Protein AF-A0A4V1MS62-F1 (afdb_monomer_lite)

Organism: NCBI:txid1750518

Structure (mmCIF, N/CA/C/O backbone):
data_AF-A0A4V1MS62-F1
#
_entry.id   AF-A0A4V1MS62-F1
#
loop_
_atom_site.group_PDB
_atom_site.id
_atom_site.type_symbol
_atom_site.label_atom_id
_atom_site.label_alt_id
_atom_site.label_comp_id
_atom_site.label_asym_id
_atom_site.label_entity_id
_atom_site.label_seq_id
_atom_site.pdbx_PDB_ins_code
_atom_site.Cartn_x
_atom_site.Cartn_y
_atom_site.Cartn_z
_atom_site.occupancy
_atom_site.B_iso_or_equiv
_atom_site.auth_seq_id
_atom_site.auth_comp_id
_atom_site.auth_asym_id
_atom_site.auth_atom_id
_atom_site.pdbx_PDB_model_num
ATOM 1 N N . MET A 1 1 ? -5.881 -14.736 -0.385 1.00 74.62 1 MET A N 1
ATOM 2 C CA . MET A 1 1 ? -5.763 -13.864 0.800 1.00 74.62 1 MET A CA 1
ATOM 3 C C . MET A 1 1 ? -7.126 -13.817 1.459 1.00 74.62 1 MET A C 1
ATOM 5 O O . MET A 1 1 ? -8.091 -13.730 0.715 1.00 74.62 1 MET A O 1
ATOM 9 N N . ASP A 1 2 ? -7.221 -13.973 2.777 1.00 87.19 2 ASP A N 1
ATOM 10 C CA . ASP A 1 2 ? -8.524 -14.046 3.453 1.00 87.19 2 ASP A CA 1
ATOM 11 C C . ASP A 1 2 ? -9.140 -12.651 3.635 1.00 87.19 2 ASP A C 1
ATOM 13 O O . ASP A 1 2 ? -8.439 -11.724 4.046 1.00 87.19 2 ASP A O 1
ATOM 17 N N . ASP A 1 3 ? -10.438 -12.507 3.363 1.00 85.25 3 ASP A N 1
ATOM 18 C CA . ASP A 1 3 ? -11.178 -11.237 3.405 1.00 85.25 3 ASP A CA 1
ATOM 19 C C . ASP A 1 3 ? -11.187 -10.573 4.791 1.00 85.25 3 ASP A C 1
ATOM 21 O O . ASP A 1 3 ? -11.313 -9.348 4.907 1.00 85.25 3 ASP A O 1
ATOM 25 N N . SER A 1 4 ? -11.023 -11.367 5.853 1.00 88.50 4 SER A N 1
ATOM 26 C CA . SER A 1 4 ? -10.989 -10.881 7.229 1.00 88.50 4 SER A CA 1
ATOM 27 C C . SER A 1 4 ? -9.625 -10.372 7.678 1.00 88.50 4 SER A C 1
ATOM 29 O O . SER A 1 4 ? -9.541 -9.791 8.763 1.00 88.50 4 SER A O 1
ATOM 31 N N . THR A 1 5 ? -8.582 -10.557 6.866 1.00 89.94 5 THR A N 1
ATOM 32 C CA . THR A 1 5 ? -7.209 -10.171 7.210 1.00 89.94 5 THR A CA 1
ATOM 33 C C . THR A 1 5 ? -7.122 -8.655 7.431 1.00 89.94 5 THR A C 1
ATOM 35 O O . THR A 1 5 ? -7.479 -7.900 6.520 1.00 89.94 5 THR A O 1
ATOM 38 N N . PRO A 1 6 ? -6.658 -8.183 8.602 1.00 92.81 6 PRO A N 1
ATOM 39 C CA . PRO A 1 6 ? -6.416 -6.765 8.829 1.00 92.81 6 PRO A CA 1
ATOM 40 C C . PRO A 1 6 ? -5.151 -6.309 8.092 1.00 92.81 6 PRO A C 1
ATOM 42 O O . PRO A 1 6 ? -4.134 -7.004 8.073 1.00 92.81 6 PRO A O 1
ATOM 45 N N . ILE A 1 7 ? -5.223 -5.131 7.480 1.00 93.44 7 ILE A N 1
ATOM 46 C CA . ILE A 1 7 ? -4.140 -4.487 6.739 1.00 93.44 7 ILE A CA 1
ATOM 47 C C . ILE A 1 7 ? -3.963 -3.085 7.303 1.00 93.44 7 ILE A C 1
ATOM 49 O O . ILE A 1 7 ? -4.850 -2.238 7.196 1.00 93.44 7 ILE A O 1
ATOM 53 N N . SER A 1 8 ? -2.808 -2.848 7.912 1.00 94.88 8 SER A N 1
ATOM 54 C CA . SER A 1 8 ? -2.472 -1.561 8.514 1.00 94.88 8 SER A CA 1
ATOM 55 C C . SER A 1 8 ? -2.051 -0.524 7.474 1.00 94.88 8 SER A C 1
ATOM 57 O O . SER A 1 8 ? -1.510 -0.850 6.413 1.00 94.88 8 SER A O 1
ATOM 59 N N . ILE A 1 9 ? -2.220 0.751 7.826 1.00 93.38 9 ILE A N 1
ATOM 60 C CA . ILE A 1 9 ? -1.719 1.886 7.046 1.00 93.38 9 ILE A CA 1
ATOM 61 C C . ILE A 1 9 ? -0.220 1.743 6.744 1.00 93.38 9 ILE A C 1
ATOM 63 O O . ILE A 1 9 ? 0.198 1.955 5.612 1.00 93.38 9 ILE A O 1
ATOM 67 N N . THR A 1 10 ? 0.565 1.256 7.709 1.00 93.44 10 THR A N 1
ATOM 68 C CA . THR A 1 10 ? 2.009 1.036 7.551 1.00 93.44 10 THR A CA 1
ATOM 69 C C . THR A 1 10 ? 2.334 -0.063 6.546 1.00 93.44 10 THR A C 1
ATOM 71 O O . THR A 1 10 ? 3.279 0.073 5.772 1.00 93.44 10 THR A O 1
ATOM 74 N N . GLN A 1 11 ? 1.552 -1.142 6.500 1.00 93.69 11 GLN A N 1
ATOM 75 C CA . GLN A 1 11 ? 1.733 -2.173 5.476 1.00 93.69 11 GLN A CA 1
ATOM 76 C C . GLN A 1 11 ? 1.417 -1.638 4.075 1.00 93.69 11 GLN A C 1
ATOM 78 O O . GLN A 1 11 ? 2.137 -1.952 3.129 1.00 93.69 11 GLN A O 1
ATOM 83 N N . LEU A 1 12 ? 0.393 -0.789 3.935 1.00 93.75 12 LEU A N 1
ATOM 84 C CA . LEU A 1 12 ? 0.108 -0.119 2.663 1.00 93.75 12 LEU A CA 1
ATOM 85 C C . LEU A 1 12 ? 1.238 0.833 2.261 1.00 93.75 12 LEU A C 1
ATOM 87 O O . LEU A 1 12 ? 1.659 0.803 1.108 1.00 93.75 12 LEU A O 1
ATOM 91 N N . GLU A 1 13 ? 1.779 1.620 3.194 1.00 93.50 13 GLU A N 1
ATOM 92 C CA . GLU A 1 13 ? 2.934 2.496 2.945 1.00 93.50 13 GLU A CA 1
ATOM 93 C C . GLU A 1 13 ? 4.146 1.698 2.450 1.00 93.50 13 GLU A C 1
ATOM 95 O O . GLU A 1 13 ? 4.768 2.057 1.448 1.00 93.50 13 GLU A O 1
ATOM 100 N N . GLN A 1 14 ? 4.468 0.585 3.115 1.00 93.19 14 GLN A N 1
ATOM 101 C CA . GLN A 1 14 ? 5.573 -0.287 2.718 1.00 93.19 14 GLN A CA 1
ATOM 102 C C . GLN A 1 14 ? 5.350 -0.915 1.339 1.00 93.19 14 GLN A C 1
ATOM 104 O O . GLN A 1 14 ? 6.269 -0.912 0.517 1.00 93.19 14 GLN A O 1
ATOM 109 N N . ALA A 1 15 ? 4.140 -1.402 1.057 1.00 92.00 15 ALA A N 1
ATOM 110 C CA . ALA A 1 15 ? 3.795 -1.980 -0.237 1.00 92.00 15 ALA A CA 1
ATOM 111 C C . ALA A 1 15 ? 3.871 -0.939 -1.367 1.00 92.00 15 ALA A C 1
ATOM 113 O O . ALA A 1 15 ? 4.473 -1.193 -2.411 1.00 92.00 15 ALA A O 1
ATOM 114 N N . ILE A 1 16 ? 3.338 0.267 -1.153 1.00 91.00 16 ILE A N 1
ATOM 115 C CA . ILE A 1 16 ? 3.439 1.378 -2.111 1.00 91.00 16 ILE A CA 1
ATOM 116 C C . ILE A 1 16 ? 4.909 1.729 -2.367 1.00 91.00 16 ILE A C 1
ATOM 118 O O . ILE A 1 16 ? 5.315 1.870 -3.523 1.00 91.00 16 ILE A O 1
ATOM 122 N N . ASN A 1 17 ? 5.725 1.831 -1.315 1.00 90.56 17 ASN A N 1
ATOM 123 C CA . ASN A 1 17 ? 7.151 2.138 -1.438 1.00 90.56 17 ASN A CA 1
ATOM 124 C C . ASN A 1 17 ? 7.921 1.056 -2.204 1.00 90.56 17 ASN A C 1
ATOM 126 O O . ASN A 1 17 ? 8.778 1.384 -3.024 1.00 90.56 17 ASN A O 1
ATOM 130 N N . TYR A 1 18 ? 7.585 -0.216 -1.993 1.00 90.00 18 TYR A N 1
ATOM 131 C CA . TYR A 1 18 ? 8.152 -1.334 -2.740 1.00 90.00 18 TYR A CA 1
ATOM 132 C C . TYR A 1 18 ? 7.856 -1.243 -4.245 1.00 90.00 18 TYR A C 1
ATOM 134 O O . TYR A 1 18 ? 8.754 -1.359 -5.078 1.00 90.00 18 TYR A O 1
ATOM 142 N N . TRP A 1 19 ? 6.605 -0.982 -4.622 1.00 88.06 19 TRP A N 1
ATOM 143 C CA . TRP A 1 19 ? 6.237 -0.859 -6.034 1.00 88.06 19 TRP A CA 1
ATOM 144 C C . TRP A 1 19 ? 6.856 0.383 -6.688 1.00 88.06 19 TRP A C 1
ATOM 146 O O . TRP A 1 19 ? 7.285 0.326 -7.843 1.00 88.06 19 TRP A O 1
ATOM 156 N N . ARG A 1 20 ? 6.980 1.485 -5.936 1.00 85.00 20 ARG A N 1
ATOM 157 C CA . ARG A 1 20 ? 7.682 2.701 -6.378 1.00 85.00 20 ARG A CA 1
ATOM 158 C C . ARG A 1 20 ? 9.176 2.480 -6.612 1.00 85.00 20 ARG A C 1
ATOM 160 O O . ARG A 1 20 ? 9.718 3.067 -7.540 1.00 85.00 20 ARG A O 1
ATOM 167 N N . SER A 1 21 ? 9.845 1.665 -5.795 1.00 83.56 21 SER A N 1
ATOM 168 C CA . SER A 1 21 ? 11.273 1.374 -5.983 1.00 83.56 21 SER A CA 1
ATOM 169 C C . SER A 1 21 ? 11.527 0.418 -7.152 1.00 83.56 21 SER A C 1
ATOM 171 O O . SER A 1 21 ? 12.564 0.517 -7.804 1.00 83.56 21 SER A O 1
ATOM 173 N N . ARG A 1 22 ? 10.575 -0.479 -7.446 1.00 76.12 22 ARG A N 1
ATOM 174 C CA . ARG A 1 22 ? 10.676 -1.469 -8.529 1.00 76.12 22 ARG A CA 1
ATOM 175 C C . ARG A 1 22 ? 10.361 -0.912 -9.917 1.00 76.12 22 ARG A C 1
ATOM 177 O O . ARG A 1 22 ? 10.940 -1.379 -10.893 1.00 76.12 22 ARG A O 1
ATOM 184 N N . SER A 1 23 ? 9.464 0.066 -10.010 1.00 62.97 23 SER A N 1
ATOM 185 C CA . SER A 1 23 ? 9.200 0.815 -11.244 1.00 62.97 23 SER A CA 1
ATOM 186 C C . SER A 1 23 ? 9.661 2.262 -11.081 1.00 62.97 23 SER A C 1
ATOM 188 O O . SER A 1 23 ? 8.822 3.145 -10.886 1.00 62.97 23 SER A O 1
ATOM 190 N N . PRO A 1 24 ? 10.977 2.539 -11.141 1.00 59.75 24 PRO A N 1
ATOM 191 C CA . PRO A 1 24 ? 11.446 3.911 -11.244 1.00 59.75 24 PRO A CA 1
ATOM 192 C C . PRO A 1 24 ? 10.907 4.481 -12.561 1.00 59.75 24 PRO A C 1
ATOM 194 O O . PRO A 1 24 ? 11.284 4.018 -13.637 1.00 59.75 24 PRO A O 1
ATOM 197 N N . SER A 1 25 ? 9.973 5.435 -12.478 1.00 53.44 25 SER A N 1
ATOM 198 C CA . SER A 1 25 ? 9.347 6.082 -13.636 1.00 53.44 25 SER A CA 1
ATOM 199 C C . SER A 1 25 ? 10.428 6.532 -14.622 1.00 53.44 25 SER A C 1
ATOM 201 O O . SER A 1 25 ? 11.169 7.475 -14.359 1.00 53.44 25 SER A O 1
ATOM 203 N N . THR A 1 26 ? 10.573 5.819 -15.737 1.00 50.75 26 THR A N 1
ATOM 204 C CA . THR A 1 26 ? 11.574 6.131 -16.759 1.00 50.75 26 THR A CA 1
ATOM 205 C C . THR A 1 26 ? 10.909 7.057 -17.781 1.00 50.75 26 THR A C 1
ATOM 207 O O . THR A 1 26 ? 10.384 6.597 -18.788 1.00 50.75 26 THR A O 1
ATOM 210 N N . GLY A 1 27 ? 10.830 8.357 -17.476 1.00 54.69 27 GLY A N 1
ATOM 211 C CA . GLY A 1 27 ? 10.249 9.378 -18.364 1.00 54.69 27 GLY A CA 1
ATOM 212 C C . GLY A 1 27 ? 9.646 10.589 -17.637 1.00 54.69 27 GLY A C 1
ATOM 213 O O . GLY A 1 27 ? 9.505 10.575 -16.417 1.00 54.69 27 GLY A O 1
ATOM 214 N N . GLU A 1 28 ? 9.275 11.631 -18.397 1.00 50.84 28 GLU A N 1
ATOM 215 C CA . GLU A 1 28 ? 8.680 12.894 -17.897 1.00 50.84 28 GLU A CA 1
ATOM 216 C C . GLU A 1 28 ? 7.288 12.731 -17.254 1.00 50.84 28 GLU A C 1
ATOM 218 O O . GLU A 1 28 ? 6.797 13.635 -16.581 1.00 50.84 28 GLU A O 1
ATOM 223 N N . GLU A 1 29 ? 6.659 11.563 -17.380 1.00 47.16 29 GLU A N 1
ATOM 224 C CA . GLU A 1 29 ? 5.431 11.237 -16.664 1.00 47.16 29 GLU A CA 1
ATOM 225 C C . GLU A 1 29 ? 5.762 10.375 -15.441 1.00 47.16 29 GLU A C 1
ATOM 227 O O . GLU A 1 29 ? 5.877 9.151 -15.526 1.00 47.16 29 GLU A O 1
ATOM 232 N N . ALA A 1 30 ? 5.870 11.017 -14.275 1.00 52.75 30 ALA A N 1
ATOM 233 C CA . ALA A 1 30 ? 5.934 10.375 -12.960 1.00 52.75 30 ALA A CA 1
ATOM 234 C C . ALA A 1 30 ? 4.594 9.694 -12.603 1.00 52.75 30 ALA A C 1
ATOM 236 O O . ALA A 1 30 ? 3.953 10.001 -11.596 1.00 52.75 30 ALA A O 1
ATOM 237 N N . ARG A 1 31 ? 4.121 8.786 -13.460 1.00 58.81 31 AR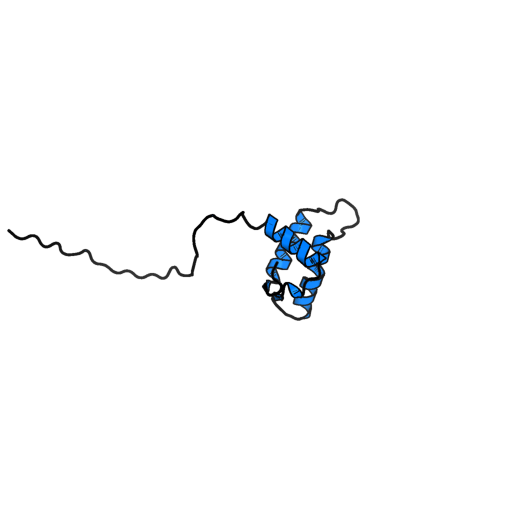G A N 1
ATOM 238 C CA . ARG A 1 31 ? 2.959 7.948 -13.192 1.00 58.81 31 ARG A CA 1
ATOM 239 C C . ARG A 1 31 ? 3.370 6.878 -12.197 1.00 58.81 31 ARG A C 1
ATOM 241 O O . ARG A 1 31 ? 4.324 6.130 -12.410 1.00 58.81 31 ARG A O 1
ATOM 248 N N . LEU A 1 32 ? 2.637 6.835 -11.092 1.00 63.94 32 LEU A N 1
ATOM 249 C CA . LEU A 1 32 ? 2.701 5.751 -10.128 1.00 63.94 32 LEU A CA 1
ATOM 250 C C . LEU A 1 32 ? 2.415 4.437 -10.878 1.00 63.94 32 LEU A C 1
ATOM 252 O O . LEU A 1 32 ? 1.450 4.380 -11.643 1.00 63.94 32 LEU A O 1
ATOM 256 N N . GLY A 1 33 ? 3.255 3.410 -10.695 1.00 75.62 33 GLY A N 1
ATOM 257 C CA . GLY A 1 33 ? 3.008 2.081 -11.271 1.00 75.62 33 GLY A CA 1
ATOM 258 C C . GLY A 1 33 ? 1.594 1.596 -10.932 1.00 75.62 33 GLY A C 1
ATOM 259 O O . GLY A 1 33 ? 1.043 1.981 -9.897 1.00 75.62 33 GLY A O 1
ATOM 260 N N . ARG A 1 34 ? 0.984 0.785 -11.803 1.00 83.62 34 ARG A N 1
ATOM 261 C CA . ARG A 1 34 ? -0.438 0.392 -11.708 1.00 83.62 34 ARG A CA 1
ATOM 262 C C . ARG A 1 34 ? -0.771 -0.227 -10.344 1.00 83.62 34 ARG A C 1
ATOM 264 O O . ARG A 1 34 ? -1.833 0.029 -9.788 1.00 83.62 34 ARG A O 1
ATOM 271 N N . GLU A 1 35 ? 0.175 -0.976 -9.794 1.00 88.25 35 GLU A N 1
ATOM 272 C CA . GLU A 1 35 ? 0.142 -1.643 -8.497 1.00 88.25 35 GLU A CA 1
ATOM 273 C C . GLU A 1 35 ? 0.198 -0.642 -7.338 1.00 88.25 35 GLU A C 1
ATOM 275 O O . GLU A 1 35 ? -0.642 -0.672 -6.441 1.00 88.25 35 GLU A O 1
ATOM 280 N N . ALA A 1 36 ? 1.139 0.305 -7.378 1.00 89.56 36 ALA A N 1
ATOM 281 C CA . ALA A 1 36 ? 1.232 1.361 -6.374 1.00 89.56 36 ALA A CA 1
ATOM 282 C C . ALA A 1 36 ? 0.000 2.285 -6.405 1.00 89.56 36 ALA A C 1
ATOM 284 O O . ALA A 1 36 ? -0.478 2.702 -5.352 1.00 89.56 36 ALA A O 1
ATOM 285 N N . ALA A 1 37 ? -0.551 2.567 -7.589 1.00 89.50 37 ALA A N 1
ATOM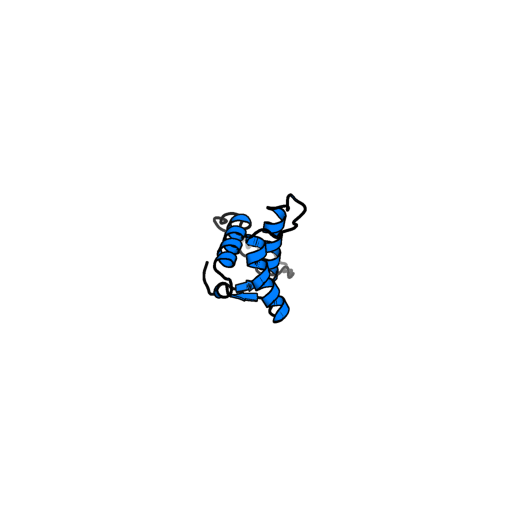 286 C CA . ALA A 1 37 ? -1.792 3.324 -7.738 1.00 89.50 37 ALA A CA 1
ATOM 287 C C . ALA A 1 37 ? -3.001 2.578 -7.157 1.00 89.50 37 ALA A C 1
ATOM 289 O O . ALA A 1 37 ? -3.817 3.189 -6.470 1.00 89.50 37 ALA A O 1
ATOM 290 N N . ALA A 1 38 ? -3.085 1.260 -7.357 1.00 92.25 38 ALA A N 1
ATOM 291 C CA . ALA A 1 38 ? -4.149 0.436 -6.786 1.00 92.25 38 ALA A CA 1
ATOM 292 C C . ALA A 1 38 ? -4.134 0.416 -5.245 1.00 92.25 38 ALA A C 1
ATOM 294 O O . ALA A 1 38 ? -5.189 0.325 -4.622 1.00 92.25 38 ALA A O 1
ATOM 295 N N . LEU A 1 39 ? -2.955 0.535 -4.626 1.00 93.38 39 LEU A N 1
ATOM 296 C CA . LEU A 1 39 ? -2.796 0.608 -3.167 1.00 93.38 39 LEU A CA 1
ATOM 297 C C . LEU A 1 39 ? -2.964 2.032 -2.608 1.00 93.38 39 LEU A C 1
ATOM 299 O O . LEU A 1 39 ? -3.308 2.199 -1.438 1.00 93.38 39 LEU A O 1
ATOM 303 N N . ALA A 1 40 ? -2.757 3.063 -3.430 1.00 92.31 40 ALA A N 1
ATOM 304 C CA . ALA A 1 40 ? -2.878 4.457 -3.010 1.00 92.31 40 ALA A CA 1
ATOM 305 C C . ALA A 1 40 ? -4.318 4.842 -2.634 1.00 92.31 40 ALA A C 1
ATOM 307 O O . ALA A 1 40 ? -4.519 5.599 -1.686 1.00 92.31 40 ALA A O 1
ATOM 308 N N . THR A 1 41 ? -5.319 4.300 -3.332 1.00 92.25 41 THR A N 1
ATOM 309 C CA . THR A 1 41 ? -6.741 4.559 -3.051 1.00 92.25 41 THR A CA 1
ATOM 310 C C . THR A 1 41 ? -7.165 4.112 -1.642 1.00 92.25 41 THR A C 1
ATOM 312 O O . THR A 1 41 ? -7.641 4.958 -0.880 1.00 92.25 41 THR A O 1
ATOM 315 N N . PRO A 1 42 ? -6.975 2.841 -1.228 1.00 93.12 42 PRO A N 1
ATOM 316 C CA . PRO A 1 42 ? -7.313 2.418 0.131 1.00 93.12 42 PRO A CA 1
ATOM 317 C C . PRO A 1 42 ? -6.445 3.102 1.200 1.00 93.12 42 PRO A C 1
ATOM 319 O O . PRO A 1 42 ? -6.933 3.385 2.290 1.00 93.12 42 PRO A O 1
ATOM 322 N N . TYR A 1 43 ? -5.191 3.445 0.891 1.00 94.12 43 TYR A N 1
ATOM 323 C CA . TYR A 1 43 ? -4.346 4.239 1.788 1.00 94.12 43 TYR A CA 1
ATOM 324 C C . TYR A 1 43 ? -4.916 5.647 2.032 1.00 94.12 43 TYR A C 1
ATOM 326 O O . TYR A 1 43 ? -5.044 6.082 3.178 1.00 94.12 43 TYR A O 1
ATOM 334 N N . ALA A 1 44 ? -5.326 6.345 0.969 1.00 93.31 44 ALA A N 1
ATOM 335 C CA . ALA A 1 44 ? -5.961 7.654 1.081 1.00 93.31 44 ALA A CA 1
ATOM 336 C C . ALA A 1 44 ? -7.272 7.584 1.878 1.00 93.31 44 ALA A C 1
ATOM 338 O O . ALA A 1 44 ? -7.556 8.482 2.671 1.00 93.31 44 ALA A O 1
ATOM 339 N N . LEU A 1 45 ? -8.039 6.499 1.723 1.00 93.12 45 LEU A N 1
ATOM 340 C CA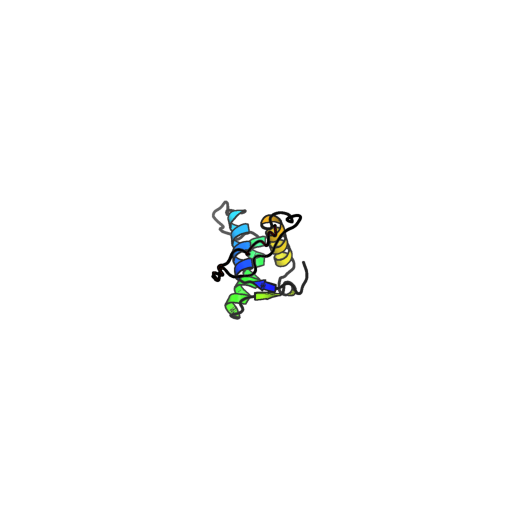 . LEU A 1 45 ? -9.250 6.260 2.506 1.00 93.12 45 LEU A CA 1
ATOM 341 C C . LEU A 1 45 ? -8.955 6.138 4.010 1.00 93.12 45 LEU A C 1
ATOM 343 O O . LEU A 1 45 ? -9.694 6.707 4.814 1.00 93.12 45 LEU A O 1
ATOM 347 N N . LEU A 1 46 ? -7.874 5.456 4.406 1.00 91.75 46 LEU A N 1
ATOM 348 C CA . LEU A 1 46 ? -7.466 5.368 5.816 1.00 91.75 46 LEU A CA 1
ATOM 349 C C . LEU A 1 46 ? -7.139 6.743 6.399 1.00 91.75 46 LEU A C 1
ATOM 351 O O . LEU A 1 46 ? -7.635 7.086 7.469 1.00 91.75 46 LEU A O 1
ATOM 355 N N . ILE A 1 47 ? -6.376 7.561 5.668 1.00 93.31 47 ILE A N 1
ATOM 356 C CA . ILE A 1 47 ? -6.057 8.931 6.094 1.00 93.31 47 ILE A CA 1
ATOM 357 C C . ILE A 1 47 ? -7.331 9.766 6.225 1.00 93.31 47 ILE A C 1
ATOM 359 O O . ILE A 1 47 ? -7.532 10.424 7.242 1.00 93.31 47 ILE A O 1
ATOM 363 N N . TYR A 1 48 ? -8.195 9.728 5.209 1.00 93.38 48 TYR A N 1
ATOM 364 C CA . TYR A 1 48 ? -9.424 10.519 5.176 1.00 93.38 48 TYR A CA 1
ATOM 365 C C . TYR A 1 48 ? -10.381 10.164 6.321 1.00 93.38 48 TYR A C 1
ATOM 367 O O . TYR A 1 48 ? -10.997 11.045 6.915 1.00 93.38 48 TYR A O 1
ATOM 375 N N . THR A 1 49 ? -10.487 8.878 6.653 1.00 93.25 49 THR A N 1
ATOM 376 C CA . THR A 1 49 ? -11.351 8.386 7.737 1.00 93.25 49 THR A CA 1
ATOM 377 C C . THR A 1 49 ? -10.701 8.461 9.121 1.00 93.25 49 THR A C 1
ATOM 379 O O . THR A 1 49 ? -11.388 8.278 10.123 1.00 93.25 49 THR A O 1
ATOM 382 N N . GLY A 1 50 ? -9.391 8.715 9.202 1.00 94.06 50 GLY A N 1
ATOM 383 C CA . GLY A 1 50 ? -8.624 8.630 10.447 1.00 94.06 50 GLY A CA 1
ATOM 384 C C . GLY A 1 50 ? -8.448 7.197 10.970 1.00 94.06 50 GLY A C 1
ATOM 385 O O . GLY A 1 50 ? -8.090 7.004 12.133 1.00 94.06 50 GLY A O 1
ATOM 386 N N . ALA A 1 51 ? -8.709 6.187 10.138 1.00 93.31 51 ALA A N 1
ATOM 387 C CA . ALA A 1 51 ? -8.519 4.787 10.482 1.00 93.31 51 ALA A CA 1
ATOM 388 C C . ALA A 1 51 ? -7.045 4.375 10.335 1.00 93.31 51 ALA A C 1
ATOM 390 O O . ALA A 1 51 ? -6.291 4.925 9.535 1.00 93.31 51 ALA A O 1
ATOM 391 N N . ARG A 1 52 ? -6.623 3.371 11.111 1.00 93.25 52 ARG A N 1
ATOM 392 C CA . ARG A 1 52 ? -5.239 2.857 11.087 1.00 93.25 52 ARG A CA 1
ATOM 393 C C . ARG A 1 52 ? -5.094 1.533 10.345 1.00 93.25 52 ARG A C 1
ATOM 395 O O . ARG A 1 52 ? -3.974 1.132 10.038 1.00 93.25 52 ARG A O 1
ATOM 402 N N . GLU A 1 53 ? -6.207 0.871 10.063 1.00 93.88 53 GLU A N 1
ATOM 403 C CA . GLU A 1 53 ? -6.265 -0.410 9.373 1.00 93.88 53 GLU A CA 1
ATOM 404 C C . GLU A 1 53 ? -7.592 -0.569 8.628 1.00 93.88 53 GLU A C 1
ATOM 406 O O . GLU A 1 53 ? -8.590 0.071 8.963 1.00 93.88 53 GLU A O 1
ATOM 411 N N . LEU A 1 54 ? -7.586 -1.431 7.615 1.00 94.00 54 LEU A N 1
ATOM 412 C CA . LEU A 1 54 ? -8.763 -1.880 6.877 1.00 94.00 54 LEU A CA 1
ATOM 413 C C . LEU A 1 54 ? -8.732 -3.393 6.706 1.00 94.00 54 LEU A C 1
ATOM 415 O O . LEU A 1 54 ? -7.709 -4.044 6.908 1.00 94.00 54 LEU A O 1
ATOM 419 N N . ARG A 1 55 ? -9.867 -3.965 6.319 1.00 93.38 55 ARG A N 1
ATOM 420 C CA . A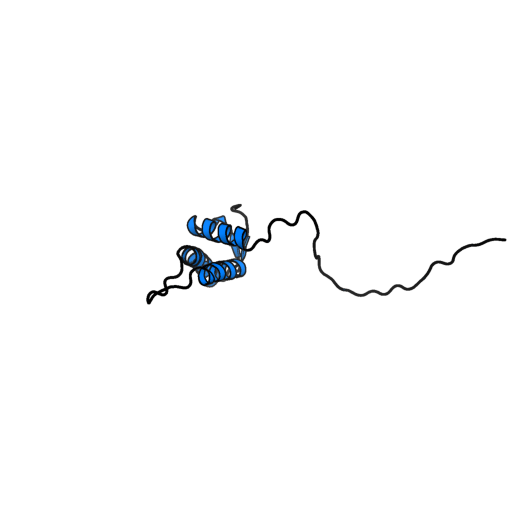RG A 1 55 ? -9.975 -5.396 6.022 1.00 93.38 55 ARG A CA 1
ATOM 421 C C . ARG A 1 55 ? -9.548 -5.649 4.582 1.00 93.38 55 ARG A C 1
ATOM 423 O O . ARG A 1 55 ? -9.811 -4.820 3.717 1.00 93.38 55 ARG A O 1
ATOM 430 N N . ALA A 1 56 ? -8.962 -6.809 4.301 1.00 90.38 56 ALA A N 1
ATOM 431 C CA . ALA A 1 56 ? -8.616 -7.213 2.936 1.00 90.38 56 ALA A CA 1
ATOM 432 C C . ALA A 1 56 ? -9.816 -7.157 1.971 1.00 90.38 56 ALA A C 1
ATOM 434 O O . ALA A 1 56 ? -9.646 -6.801 0.806 1.00 90.38 56 ALA A O 1
ATOM 435 N N . ALA A 1 57 ? -11.029 -7.400 2.479 1.00 91.31 57 ALA A N 1
ATOM 436 C CA . ALA A 1 57 ? -12.284 -7.217 1.749 1.00 91.31 57 ALA A CA 1
ATOM 437 C C . ALA A 1 57 ? -12.515 -5.786 1.220 1.00 91.31 57 ALA A C 1
ATOM 439 O O . ALA A 1 57 ? -13.256 -5.597 0.261 1.00 91.31 57 ALA A O 1
ATOM 440 N N . SER A 1 58 ? -11.920 -4.771 1.855 1.00 89.50 58 SER A N 1
ATOM 441 C CA . SER A 1 58 ? -12.045 -3.360 1.470 1.00 89.50 58 SER A CA 1
ATOM 442 C C . SER A 1 58 ? -11.091 -2.952 0.344 1.00 89.50 58 SER A C 1
ATOM 444 O O . SER A 1 58 ? -11.196 -1.833 -0.151 1.00 89.50 58 SER A O 1
ATOM 446 N N . LEU A 1 59 ? -10.151 -3.818 -0.051 1.00 90.88 59 LEU A N 1
ATOM 447 C CA . LEU A 1 59 ? -9.352 -3.606 -1.254 1.00 90.88 59 LEU A CA 1
ATOM 448 C C . LEU A 1 59 ? -10.100 -4.121 -2.476 1.00 90.88 59 LEU A C 1
ATOM 450 O O . LEU A 1 59 ? -10.629 -5.230 -2.456 1.00 90.88 59 LEU A O 1
ATOM 454 N N . ASP A 1 60 ? -10.031 -3.373 -3.571 1.00 91.75 60 ASP A N 1
ATOM 455 C CA . ASP A 1 60 ? -10.430 -3.863 -4.887 1.00 91.75 60 ASP A CA 1
ATOM 456 C C . ASP A 1 60 ? -9.488 -4.973 -5.377 1.00 91.75 60 ASP A C 1
ATOM 458 O O . ASP A 1 60 ? -8.373 -5.142 -4.878 1.00 91.75 60 ASP A O 1
ATOM 462 N N . GLU A 1 61 ? -9.907 -5.706 -6.410 1.00 90.50 61 GLU A N 1
ATOM 463 C CA . GLU A 1 61 ? -9.154 -6.843 -6.957 1.00 90.50 61 GLU A CA 1
ATOM 464 C C . GLU A 1 61 ? -7.700 -6.485 -7.308 1.00 90.50 61 GLU A C 1
ATOM 466 O O . GLU A 1 61 ? -6.773 -7.195 -6.922 1.00 90.50 61 GLU A O 1
ATOM 471 N N . ALA A 1 62 ? -7.478 -5.335 -7.952 1.00 90.06 62 ALA A N 1
ATOM 472 C CA . ALA A 1 62 ? -6.132 -4.863 -8.277 1.00 90.06 62 ALA A CA 1
ATOM 473 C C . ALA A 1 62 ? -5.286 -4.578 -7.022 1.00 90.06 62 ALA A C 1
ATOM 475 O O . ALA A 1 62 ? -4.091 -4.871 -6.999 1.00 90.06 62 ALA A O 1
ATOM 476 N N . GLY A 1 63 ? -5.904 -4.040 -5.966 1.00 92.38 63 GLY A N 1
ATOM 477 C CA . GLY A 1 63 ? -5.238 -3.783 -4.691 1.00 92.38 63 GLY A CA 1
ATOM 478 C C . GLY A 1 63 ? -4.877 -5.081 -3.971 1.00 92.38 63 GLY A C 1
ATOM 479 O O . GLY A 1 63 ? -3.754 -5.221 -3.491 1.00 92.38 63 GLY A O 1
ATOM 480 N N . ARG A 1 64 ? -5.786 -6.066 -3.962 1.00 92.75 64 ARG A N 1
ATOM 481 C CA . ARG A 1 64 ? -5.525 -7.398 -3.392 1.00 92.75 64 ARG A CA 1
ATOM 482 C C . ARG A 1 64 ? -4.370 -8.100 -4.099 1.00 92.75 64 ARG A C 1
ATOM 484 O O . ARG A 1 64 ? -3.494 -8.637 -3.427 1.00 92.75 64 ARG A O 1
ATOM 491 N N . GLN A 1 65 ? -4.338 -8.062 -5.431 1.00 92.19 65 GLN A N 1
ATOM 492 C CA . GLN A 1 65 ? -3.256 -8.657 -6.222 1.00 92.19 65 GLN A CA 1
ATOM 493 C C . GLN A 1 65 ? -1.913 -7.964 -5.964 1.00 92.19 65 GLN A C 1
ATOM 495 O O . GLN A 1 65 ? -0.924 -8.637 -5.676 1.00 92.19 65 GLN A O 1
ATOM 500 N N . ALA A 1 66 ? -1.879 -6.627 -5.994 1.00 91.94 66 ALA A N 1
ATOM 501 C CA . ALA A 1 66 ? -0.669 -5.850 -5.724 1.00 91.94 66 ALA A CA 1
ATOM 502 C C . ALA A 1 66 ? -0.129 -6.078 -4.302 1.00 91.94 66 ALA A C 1
ATOM 504 O O . ALA A 1 66 ? 1.082 -6.186 -4.100 1.00 91.94 66 ALA A O 1
ATOM 505 N N . TYR A 1 67 ? -1.020 -6.171 -3.313 1.00 92.81 67 TYR A N 1
ATOM 506 C CA . TYR A 1 67 ? -0.651 -6.428 -1.925 1.00 92.81 67 TYR A CA 1
ATOM 507 C C . TYR A 1 67 ? -0.157 -7.866 -1.716 1.00 92.81 67 TYR A C 1
ATOM 509 O O . TYR A 1 67 ? 0.863 -8.075 -1.065 1.00 92.81 67 TYR A O 1
ATOM 517 N N . ALA A 1 68 ? -0.821 -8.859 -2.316 1.00 92.25 68 ALA A N 1
ATOM 518 C CA . ALA A 1 68 ? -0.397 -10.256 -2.248 1.00 92.25 68 ALA A CA 1
ATOM 519 C C . ALA A 1 68 ? 0.970 -10.483 -2.913 1.00 92.25 68 ALA A C 1
ATOM 521 O O . ALA A 1 68 ? 1.814 -11.174 -2.350 1.00 92.25 68 ALA A O 1
ATOM 522 N N . ALA A 1 69 ? 1.217 -9.865 -4.071 1.00 90.81 69 ALA A N 1
ATOM 523 C CA . ALA A 1 69 ? 2.510 -9.940 -4.747 1.00 90.81 69 ALA A CA 1
ATOM 524 C C . ALA A 1 69 ? 3.630 -9.243 -3.952 1.00 90.81 69 ALA A C 1
ATOM 526 O O . ALA A 1 69 ? 4.762 -9.721 -3.932 1.00 90.81 69 ALA A O 1
ATOM 527 N N . TRP A 1 70 ? 3.322 -8.143 -3.255 1.00 91.12 70 TRP A N 1
ATOM 528 C CA . TRP A 1 7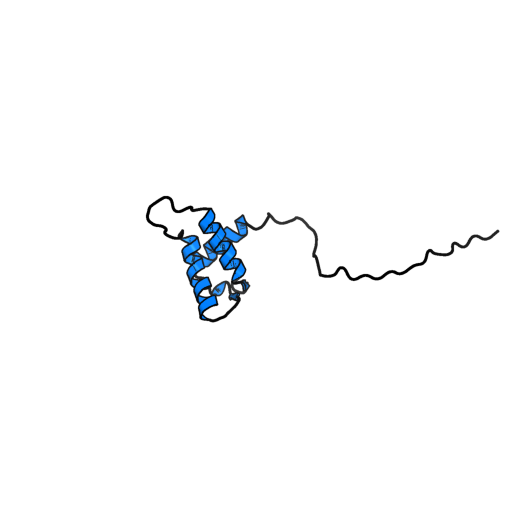0 ? 4.262 -7.536 -2.311 1.00 91.12 70 TRP A CA 1
ATOM 529 C C . TRP A 1 70 ? 4.567 -8.465 -1.130 1.00 91.12 70 TRP A C 1
ATOM 531 O O . TRP A 1 70 ? 5.734 -8.624 -0.779 1.00 91.12 70 TRP A O 1
ATOM 541 N N . LEU A 1 71 ? 3.550 -9.106 -0.545 1.00 91.19 71 LEU A N 1
ATOM 542 C CA . LEU A 1 71 ? 3.760 -10.068 0.537 1.00 91.19 71 LEU A CA 1
ATOM 543 C C . LEU A 1 71 ? 4.641 -11.232 0.100 1.00 91.19 71 LEU A C 1
ATOM 545 O O . LEU A 1 71 ? 5.583 -11.546 0.810 1.00 91.19 71 LEU A O 1
ATOM 549 N N . ASP A 1 72 ? 4.391 -11.829 -1.063 1.00 89.75 72 ASP A N 1
ATOM 550 C CA . ASP A 1 72 ? 5.233 -12.909 -1.594 1.00 89.75 72 ASP A CA 1
ATOM 551 C C . ASP A 1 72 ? 6.699 -12.468 -1.765 1.00 89.75 72 ASP A C 1
ATOM 553 O O . ASP A 1 72 ? 7.625 -13.222 -1.483 1.00 89.75 72 ASP A O 1
ATOM 557 N N . ALA A 1 73 ? 6.917 -11.206 -2.147 1.00 86.50 73 ALA A N 1
ATOM 558 C CA . ALA A 1 73 ? 8.252 -10.659 -2.352 1.00 86.50 73 ALA A CA 1
ATOM 559 C C . ALA A 1 73 ? 8.987 -10.231 -1.069 1.00 86.50 73 ALA A C 1
ATOM 561 O O . ALA A 1 73 ? 10.218 -10.188 -1.070 1.00 86.50 73 ALA A O 1
ATOM 562 N N . VAL A 1 74 ? 8.264 -9.840 -0.014 1.00 83.12 74 VAL A N 1
ATOM 563 C CA . VAL A 1 74 ? 8.843 -9.307 1.238 1.00 83.12 74 VAL A CA 1
ATOM 564 C C . VAL A 1 74 ? 8.791 -10.317 2.383 1.00 83.12 74 VAL A C 1
ATOM 566 O O . VAL A 1 74 ? 9.571 -10.213 3.330 1.00 83.12 74 VAL A O 1
ATOM 569 N N . GLN A 1 75 ? 7.939 -11.336 2.292 1.00 66.38 75 GLN A N 1
ATOM 570 C CA . GLN A 1 75 ? 7.991 -12.489 3.175 1.00 66.38 75 GLN A CA 1
ATOM 571 C C . GLN A 1 75 ? 9.278 -13.270 2.853 1.00 66.38 75 GLN A C 1
ATOM 573 O O . GLN A 1 75 ? 9.413 -13.790 1.744 1.00 66.38 75 GLN A O 1
ATOM 578 N N . PRO A 1 76 ? 10.241 -13.407 3.785 1.00 51.88 76 PRO A N 1
ATOM 579 C CA . PRO A 1 76 ? 11.237 -14.457 3.633 1.00 51.88 76 PRO A CA 1
ATOM 580 C C . PRO A 1 76 ? 10.456 -15.776 3.588 1.00 51.88 76 PRO A C 1
ATOM 582 O O . PRO A 1 76 ? 9.573 -15.975 4.428 1.00 51.88 76 PRO A O 1
ATOM 585 N N . GLY A 1 77 ? 10.719 -16.631 2.590 1.00 43.22 77 GLY A N 1
ATOM 586 C CA . GLY A 1 77 ? 10.050 -17.932 2.448 1.00 43.22 77 GLY A CA 1
ATOM 587 C C . GLY A 1 77 ? 9.936 -18.650 3.801 1.00 43.22 77 GLY A C 1
ATOM 588 O O . GLY A 1 77 ? 10.784 -18.424 4.668 1.00 43.22 77 GLY A O 1
ATOM 589 N N . PRO A 1 78 ? 8.879 -19.454 4.023 1.00 42.88 78 PRO A N 1
ATOM 590 C CA . PRO A 1 78 ? 8.479 -19.885 5.360 1.00 42.88 78 PRO A CA 1
ATOM 591 C C . PRO A 1 78 ? 9.692 -20.388 6.152 1.00 42.88 78 PRO A C 1
ATOM 593 O O . PRO A 1 78 ? 10.385 -21.284 5.659 1.00 42.88 78 PRO A O 1
ATOM 596 N N . PRO A 1 79 ? 9.976 -19.863 7.361 1.00 43.56 79 PRO A N 1
ATOM 597 C CA . PRO A 1 79 ? 10.912 -20.545 8.227 1.00 43.56 79 PRO A CA 1
ATOM 598 C C . PRO A 1 79 ? 10.256 -21.880 8.565 1.00 43.56 79 PRO A C 1
ATOM 600 O O . PRO A 1 79 ? 9.229 -21.941 9.246 1.00 43.56 79 PRO A O 1
ATOM 603 N N . ALA A 1 80 ? 10.821 -22.968 8.050 1.00 48.19 80 ALA A N 1
ATOM 604 C CA . ALA A 1 80 ? 10.610 -24.264 8.656 1.00 48.19 80 ALA A CA 1
ATOM 605 C C . ALA A 1 80 ? 11.072 -24.146 10.120 1.00 48.19 80 ALA A C 1
ATOM 607 O O . ALA A 1 80 ? 12.261 -24.216 10.405 1.00 48.19 80 ALA A O 1
ATOM 608 N N . ALA A 1 81 ? 10.100 -23.949 11.014 1.00 48.31 81 ALA A N 1
ATOM 609 C CA . ALA A 1 81 ? 10.208 -23.916 12.469 1.00 48.31 81 ALA A CA 1
ATOM 610 C C . ALA A 1 81 ? 10.887 -22.693 13.131 1.00 48.31 81 ALA A C 1
ATOM 612 O O . ALA A 1 81 ? 11.898 -22.172 12.677 1.00 48.31 81 ALA A O 1
ATOM 613 N N . ALA A 1 82 ? 10.337 -22.370 14.312 1.00 42.09 82 ALA A N 1
ATOM 614 C CA . ALA A 1 82 ? 10.883 -21.549 15.401 1.00 42.09 82 ALA A CA 1
ATOM 615 C C . ALA A 1 82 ? 10.896 -20.022 15.202 1.00 42.09 82 ALA A C 1
ATOM 617 O O . ALA A 1 82 ? 11.317 -19.511 14.179 1.00 42.09 82 ALA A O 1
ATOM 618 N N . THR A 1 83 ? 10.508 -19.174 16.150 1.00 48.06 83 THR A N 1
ATOM 619 C CA . THR A 1 83 ? 9.856 -19.261 17.469 1.00 48.06 83 THR A CA 1
ATOM 620 C C . THR A 1 83 ? 9.528 -17.802 17.818 1.00 48.06 83 THR A C 1
ATOM 622 O O . THR A 1 83 ? 10.309 -16.913 17.484 1.00 48.06 83 THR A O 1
ATOM 625 N N . ASN A 1 84 ? 8.395 -17.556 18.477 1.00 43.62 84 ASN A N 1
ATOM 626 C CA . ASN A 1 84 ? 8.001 -16.263 19.058 1.00 43.62 84 ASN A CA 1
ATOM 627 C C . ASN A 1 84 ? 9.172 -15.431 19.621 1.00 43.62 84 ASN A C 1
ATOM 629 O O . ASN A 1 84 ? 10.030 -15.997 20.299 1.00 43.62 84 ASN A O 1
ATOM 633 N N . PRO A 1 85 ? 9.073 -14.091 19.589 1.00 44.56 85 PRO A N 1
ATOM 634 C CA . PRO A 1 85 ? 9.569 -13.289 20.691 1.00 44.56 85 PRO A CA 1
ATOM 635 C C . PRO A 1 85 ? 8.389 -12.581 21.361 1.00 44.56 85 PRO A C 1
ATOM 637 O O . PRO A 1 85 ? 8.053 -11.439 21.055 1.00 44.56 85 PRO A O 1
ATOM 640 N N . THR A 1 86 ? 7.759 -13.271 22.312 1.00 38.22 86 THR A N 1
ATOM 641 C CA . THR A 1 86 ? 7.030 -12.589 23.381 1.00 38.22 86 THR A CA 1
ATOM 642 C C . THR A 1 86 ? 8.060 -11.856 24.240 1.00 38.22 86 THR A C 1
ATOM 644 O O . THR A 1 86 ? 8.864 -12.472 24.930 1.00 38.22 86 THR A O 1
ATOM 647 N N . THR A 1 87 ? 8.056 -10.534 24.125 1.00 45.28 87 THR A N 1
ATOM 648 C CA . THR A 1 87 ? 8.192 -9.536 25.195 1.00 45.28 87 THR A CA 1
ATOM 649 C C . THR A 1 87 ? 8.710 -10.030 26.560 1.00 45.28 87 THR A C 1
ATOM 651 O O . THR A 1 87 ? 7.938 -10.596 27.328 1.00 45.28 87 THR A O 1
ATOM 654 N N . ASN A 1 88 ? 9.984 -9.747 26.881 1.00 43.16 88 ASN A N 1
ATOM 655 C CA . ASN A 1 88 ? 10.474 -8.971 28.051 1.00 43.16 88 ASN A CA 1
ATOM 656 C C . ASN A 1 88 ? 11.912 -9.363 28.460 1.00 43.16 88 ASN A C 1
ATOM 658 O O . ASN A 1 88 ? 12.134 -10.510 28.844 1.00 43.16 88 ASN A O 1
ATOM 662 N N . PRO A 1 89 ? 12.866 -8.415 28.554 1.00 48.28 89 PRO A N 1
ATOM 663 C CA . PRO A 1 89 ? 14.040 -8.559 29.401 1.00 48.28 89 PRO A CA 1
ATOM 664 C C . PRO A 1 89 ? 13.749 -7.899 30.757 1.00 48.28 89 PRO A C 1
ATOM 666 O O . PRO A 1 89 ? 14.096 -6.745 30.990 1.00 48.28 89 PRO A O 1
ATOM 669 N N . ALA A 1 90 ? 13.072 -8.619 31.651 1.00 42.16 90 ALA A N 1
ATOM 670 C CA . ALA A 1 90 ? 12.935 -8.210 33.045 1.00 42.16 90 ALA A CA 1
ATOM 671 C C . ALA A 1 90 ? 13.710 -9.188 33.932 1.00 42.16 90 ALA A C 1
ATOM 673 O O . ALA A 1 90 ? 13.261 -10.287 34.241 1.00 42.16 90 ALA A O 1
ATOM 674 N N . THR A 1 91 ? 14.921 -8.758 34.270 1.00 51.22 91 THR A N 1
ATOM 675 C CA . THR A 1 91 ? 15.634 -8.965 35.531 1.00 51.22 91 THR A CA 1
ATOM 676 C C . THR A 1 91 ? 14.846 -9.740 36.595 1.00 51.22 91 THR A C 1
ATOM 678 O O . THR A 1 91 ? 13.902 -9.197 37.160 1.00 51.22 91 THR A O 1
ATOM 681 N N . ASN A 1 92 ? 15.310 -10.929 36.993 1.00 46.38 92 ASN A N 1
ATOM 682 C CA . ASN A 1 92 ? 15.529 -11.141 38.421 1.00 46.38 92 ASN A CA 1
ATOM 683 C C . ASN A 1 92 ? 16.585 -12.206 38.723 1.00 46.38 92 ASN A C 1
ATOM 685 O O . ASN A 1 92 ? 16.566 -13.326 38.221 1.00 46.38 92 ASN A O 1
ATOM 689 N N . SER A 1 93 ? 17.492 -11.785 39.590 1.00 49.84 93 SER A N 1
ATOM 690 C CA . SER A 1 93 ? 18.550 -12.538 40.231 1.00 49.84 93 SER A CA 1
ATOM 691 C C . SER A 1 93 ? 17.942 -13.498 41.259 1.00 49.84 93 SER A C 1
ATOM 693 O O . SER A 1 93 ? 17.134 -13.077 42.083 1.00 49.84 93 SER A O 1
ATOM 695 N N . ALA A 1 94 ? 18.339 -14.769 41.251 1.00 47.59 94 ALA A N 1
ATOM 696 C CA . ALA A 1 94 ? 18.134 -15.663 42.385 1.00 47.59 94 ALA A CA 1
ATOM 697 C C . ALA A 1 94 ? 19.331 -16.608 42.512 1.00 47.59 94 ALA A C 1
ATOM 699 O O . ALA A 1 94 ? 19.597 -17.477 41.686 1.00 47.59 94 ALA A O 1
ATOM 700 N N . ILE A 1 95 ? 20.070 -16.348 43.576 1.00 44.41 95 ILE A N 1
ATOM 701 C CA . ILE A 1 95 ? 21.281 -16.990 44.053 1.00 44.41 95 ILE A CA 1
ATOM 702 C C . ILE A 1 95 ? 20.862 -18.261 44.816 1.00 44.41 95 ILE A C 1
ATOM 704 O O . ILE A 1 95 ? 20.084 -18.131 45.756 1.00 44.41 95 ILE A O 1
ATOM 708 N N . ASN A 1 96 ? 21.355 -19.456 44.452 1.00 45.50 96 ASN A N 1
ATOM 709 C CA . ASN A 1 96 ? 21.992 -20.418 45.383 1.00 45.50 96 ASN A CA 1
ATOM 710 C C . ASN A 1 96 ? 22.329 -21.779 44.732 1.00 45.50 96 ASN A C 1
ATOM 712 O O . ASN A 1 96 ? 21.449 -22.398 44.130 1.00 45.50 96 ASN A O 1
ATOM 716 N N . PRO A 1 97 ? 23.556 -22.311 44.913 1.00 50.88 97 PRO A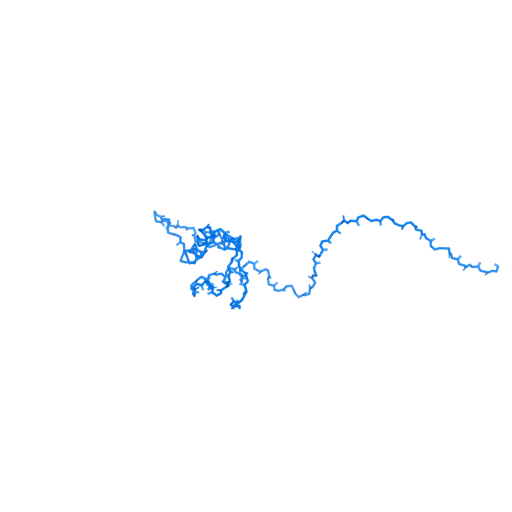 N 1
ATOM 717 C CA . PRO A 1 97 ? 23.890 -23.681 44.552 1.00 50.88 97 PRO A CA 1
ATOM 718 C C . PRO A 1 97 ? 23.506 -24.674 45.659 1.00 50.88 97 PRO A C 1
ATOM 720 O O . PRO A 1 97 ? 23.671 -24.430 46.854 1.00 50.88 97 PRO A O 1
ATOM 723 N N . ALA A 1 98 ? 23.007 -25.825 45.217 1.00 51.06 98 ALA A N 1
ATOM 724 C CA . ALA A 1 98 ? 22.607 -26.955 46.035 1.00 51.06 98 ALA A CA 1
ATOM 725 C C . ALA A 1 98 ? 23.757 -27.520 46.888 1.00 51.06 98 ALA A C 1
ATOM 727 O O . ALA A 1 98 ? 24.850 -27.816 46.399 1.00 51.06 98 ALA A O 1
ATOM 728 N N . ILE A 1 99 ? 23.450 -27.749 48.161 1.00 55.06 99 ILE A N 1
ATOM 729 C CA . ILE A 1 99 ? 24.225 -28.566 49.091 1.00 55.06 99 ILE A CA 1
ATOM 730 C C . ILE A 1 99 ? 24.170 -30.024 48.598 1.00 55.06 99 ILE A C 1
ATOM 732 O O . ILE A 1 99 ? 23.089 -30.601 48.482 1.00 55.06 99 ILE A O 1
ATOM 736 N N . LYS A 1 100 ? 25.325 -30.628 48.287 1.00 59.97 100 LYS A N 1
ATOM 737 C CA . LYS A 1 100 ? 25.446 -32.076 48.028 1.00 59.97 100 LYS A CA 1
ATOM 738 C C . LYS A 1 100 ? 25.435 -32.842 49.359 1.00 59.97 100 LYS A C 1
ATOM 740 O O . LYS A 1 100 ? 26.157 -32.439 50.270 1.00 59.97 100 LYS A O 1
ATOM 745 N N . PRO A 1 101 ? 24.721 -33.974 49.475 1.00 55.44 101 PRO A N 1
ATOM 746 C CA . PRO A 1 101 ? 24.915 -34.902 50.576 1.00 55.44 101 PRO A CA 1
ATOM 747 C C . PRO A 1 101 ? 25.994 -35.924 50.195 1.00 55.44 101 PRO A C 1
ATOM 749 O O . PRO A 1 101 ? 25.854 -36.611 49.186 1.00 55.44 101 PRO A O 1
ATOM 752 N N . THR A 1 102 ? 27.031 -36.076 51.020 1.00 57.53 102 THR A N 1
ATOM 753 C CA . THR A 1 102 ? 27.851 -37.296 51.023 1.00 57.53 102 THR A CA 1
ATOM 754 C C . THR A 1 102 ? 28.123 -37.715 52.459 1.00 57.53 102 THR A C 1
ATOM 756 O O . THR A 1 102 ? 28.539 -36.924 53.300 1.00 57.53 102 THR A O 1
ATOM 759 N N . LYS A 1 103 ? 27.807 -38.983 52.700 1.00 43.94 103 LYS A N 1
ATOM 760 C CA . LYS A 1 103 ? 27.876 -39.755 53.933 1.00 43.94 103 LYS A CA 1
ATOM 761 C C . LYS A 1 103 ? 29.111 -40.666 53.845 1.00 43.94 103 LYS A C 1
ATOM 763 O O . LYS A 1 103 ? 29.322 -41.213 52.762 1.00 43.94 103 LYS A O 1
ATOM 768 N N . ALA A 1 104 ? 29.787 -40.863 54.984 1.00 46.25 104 ALA A N 1
ATOM 769 C CA . ALA A 1 104 ? 30.823 -41.853 55.352 1.00 46.25 104 ALA A CA 1
ATOM 770 C C . ALA A 1 104 ? 32.133 -41.197 55.801 1.00 46.25 104 ALA A C 1
ATOM 772 O O . ALA A 1 104 ? 32.792 -40.552 54.960 1.00 46.25 104 ALA A O 1
#

Secondary structure (DSSP, 8-state):
--TT-EEEHHHHHHHHHHHHHHS---SS--PPPHHHHHHHHHHHHHHHHT-SEEEGGGS-HHHHHHHHHHHHHHS-S--SS-----S---------PPPPP---

pLDDT: mean 74.89, std 20.38, range [38.22, 94.88]

Foldseek 3Di:
DDQQDKDFLVLLVVLLVVQCVVCVPPDPDPDRPQLSVQSVVVSVVCVVVVHGIDTCNPRDPSPNVSSVVSCVVPDPPDPPDDDDDDDDDDDDDDDDDDDDDDDD

InterPro domains:
  IPR022191 Protein of unknown function DUF3717 [PF12512] (6-72)

Sequence (104 aa):
MDDSTPISITQLEQAINYWRSRSPSTGEEARLGREAAALATPYALLIYTGARELRAASLDEAGRQAYAAWLDAVQPGPPAAATNPTTNPATNSAINPAIKPTKA

Radius of gyration: 23.92 Å; chains: 1; bounding box: 43×55×74 Å